Protein AF-A0A699ZY29-F1 (afdb_monomer)

Secondary structure (DSSP, 8-state):
--TT--THHHHTT-SS--TT---B--PPPHHHHHTT--HHHHHHHHHHHHHH-GGGGGGGGGBSHHHHHHHHHHHHHHHHHHHHHHHHHHHHHHHHHHHHHTHHHHHHTS--

Structure (mmCIF, N/CA/C/O backbone):
data_AF-A0A699ZY29-F1
#
_entry.id   AF-A0A699ZY29-F1
#
loop_
_atom_site.group_PDB
_atom_site.id
_atom_site.type_symbol
_atom_site.label_atom_id
_atom_site.label_alt_id
_atom_site.label_comp_id
_atom_site.label_asym_id
_atom_site.label_entity_id
_atom_site.label_seq_id
_atom_site.pdbx_PDB_ins_code
_atom_site.Cartn_x
_atom_site.Cartn_y
_atom_site.Cartn_z
_atom_site.occupancy
_atom_site.B_iso_or_equiv
_atom_site.auth_seq_id
_atom_site.auth_comp_id
_atom_site.auth_asym_id
_atom_site.auth_atom_id
_atom_site.pdbx_PDB_model_num
ATOM 1 N N . MET A 1 1 ? -17.562 5.391 4.766 1.00 55.31 1 MET A N 1
ATOM 2 C CA . MET A 1 1 ? -18.174 4.802 3.556 1.00 55.31 1 MET A CA 1
ATOM 3 C C . MET A 1 1 ? -19.614 4.505 3.891 1.00 55.31 1 MET A C 1
ATOM 5 O O . MET A 1 1 ? -19.840 3.855 4.909 1.00 55.31 1 MET A O 1
ATOM 9 N N . ASP A 1 2 ? -20.541 4.992 3.073 1.00 61.88 2 ASP A N 1
ATOM 10 C CA . ASP A 1 2 ? -21.959 4.683 3.234 1.00 61.88 2 ASP A CA 1
ATOM 11 C C . ASP A 1 2 ? -22.203 3.183 3.064 1.00 61.88 2 ASP A C 1
ATOM 13 O O . ASP A 1 2 ? -21.505 2.497 2.306 1.00 61.88 2 ASP A O 1
ATOM 17 N N . ARG A 1 3 ? -23.178 2.656 3.809 1.00 51.06 3 ARG A N 1
ATOM 18 C CA . ARG A 1 3 ? -23.599 1.256 3.687 1.00 51.06 3 ARG A CA 1
ATOM 19 C C . ARG A 1 3 ? -24.144 1.034 2.275 1.00 51.06 3 ARG A C 1
ATOM 21 O O . ARG A 1 3 ? -25.242 1.479 1.974 1.00 51.06 3 ARG A O 1
ATOM 28 N N . GLY A 1 4 ? -23.377 0.340 1.435 1.00 58.22 4 GLY A N 1
ATOM 29 C CA . GLY A 1 4 ? -23.783 -0.052 0.080 1.00 58.22 4 GLY A CA 1
ATOM 30 C C . GLY A 1 4 ? -22.795 0.331 -1.022 1.00 58.22 4 GLY A C 1
ATOM 31 O O . GLY A 1 4 ? -22.854 -0.246 -2.103 1.00 58.22 4 GLY A O 1
ATOM 32 N N . THR A 1 5 ? -21.845 1.232 -0.754 1.00 70.69 5 THR A N 1
AT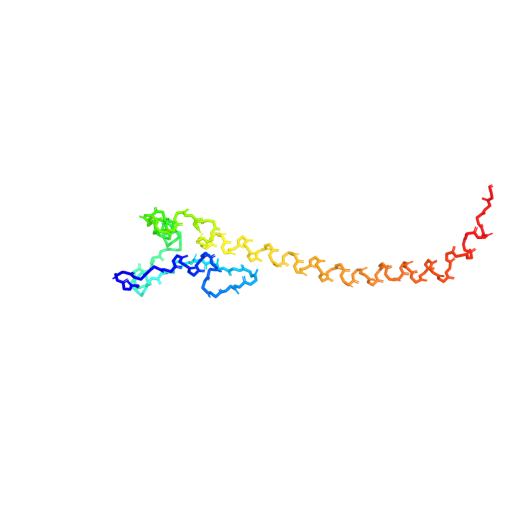OM 33 C CA . THR A 1 5 ? -20.857 1.652 -1.760 1.00 70.69 5 THR A CA 1
ATOM 34 C C . THR A 1 5 ? -19.542 0.903 -1.573 1.00 70.69 5 THR A C 1
ATOM 36 O O . THR A 1 5 ? -18.809 1.129 -0.607 1.00 70.69 5 THR A O 1
ATOM 39 N N . SER A 1 6 ? -19.228 0.019 -2.521 1.00 77.62 6 SER A N 1
ATOM 40 C CA . SER A 1 6 ? -17.960 -0.712 -2.567 1.00 77.62 6 SER A CA 1
ATOM 41 C C . SER A 1 6 ? -16.978 -0.064 -3.531 1.00 77.62 6 SER A C 1
ATOM 43 O O . SER A 1 6 ? -17.283 0.106 -4.712 1.00 77.62 6 SER A O 1
ATOM 45 N N . ALA A 1 7 ? -15.763 0.222 -3.066 1.00 82.75 7 ALA A N 1
ATOM 46 C CA . ALA A 1 7 ? -14.676 0.687 -3.925 1.00 82.75 7 ALA A CA 1
ATOM 47 C C . ALA A 1 7 ? -13.974 -0.463 -4.676 1.00 82.75 7 ALA A C 1
ATOM 49 O O . ALA A 1 7 ? -13.017 -0.218 -5.409 1.00 82.75 7 ALA A O 1
ATOM 50 N N . ALA A 1 8 ? -14.432 -1.715 -4.527 1.00 84.81 8 ALA A N 1
ATOM 51 C CA . ALA A 1 8 ? -13.803 -2.878 -5.154 1.00 84.81 8 ALA A CA 1
ATOM 52 C C . ALA A 1 8 ? -13.693 -2.742 -6.684 1.00 84.81 8 ALA A C 1
ATOM 54 O O . ALA A 1 8 ? -12.669 -3.092 -7.266 1.00 84.81 8 ALA A O 1
ATOM 55 N N . HIS A 1 9 ? -14.700 -2.159 -7.341 1.00 85.06 9 HIS A N 1
ATOM 56 C CA . HIS A 1 9 ? -14.683 -1.928 -8.791 1.00 85.06 9 HIS A CA 1
ATOM 57 C C . HIS A 1 9 ? -13.555 -0.975 -9.239 1.00 85.06 9 HIS A C 1
ATOM 59 O O . HIS A 1 9 ? -12.945 -1.191 -10.291 1.00 85.06 9 HIS A O 1
ATOM 65 N N . ILE A 1 10 ? -13.230 0.032 -8.417 1.00 88.06 10 ILE A N 1
ATOM 66 C CA . ILE A 1 10 ? -12.113 0.960 -8.647 1.00 88.06 10 ILE A CA 1
ATOM 67 C C . ILE A 1 10 ? -10.789 0.209 -8.501 1.00 88.06 10 ILE A C 1
ATOM 69 O O . ILE A 1 10 ? -9.925 0.310 -9.365 1.00 88.06 10 ILE A O 1
ATOM 73 N N . LEU A 1 11 ? -10.651 -0.612 -7.455 1.00 88.81 11 LEU A N 1
ATOM 74 C CA . LEU A 1 11 ? -9.429 -1.388 -7.208 1.00 88.81 11 LEU A CA 1
ATOM 75 C C . LEU A 1 11 ? -9.144 -2.429 -8.295 1.00 88.81 11 LEU A C 1
ATOM 77 O O . LEU A 1 11 ? -7.982 -2.708 -8.576 1.00 88.81 11 LEU A O 1
ATOM 81 N N . ARG A 1 12 ? -10.184 -2.940 -8.963 1.00 89.69 12 ARG A N 1
ATOM 82 C CA . ARG A 1 12 ? -10.054 -3.798 -10.153 1.00 89.69 12 ARG A CA 1
ATOM 83 C C . ARG A 1 12 ? -9.591 -3.048 -11.405 1.00 89.69 12 ARG A C 1
ATOM 85 O O . ARG A 1 12 ? -9.413 -3.673 -12.443 1.00 89.69 12 ARG A O 1
ATOM 92 N N . ASN A 1 13 ? -9.406 -1.728 -11.329 1.00 90.50 13 ASN A N 1
ATOM 93 C CA . ASN A 1 13 ? -8.984 -0.885 -12.448 1.00 90.50 13 ASN A CA 1
ATOM 94 C C . ASN A 1 13 ? -9.969 -0.907 -13.637 1.00 90.50 13 ASN A C 1
ATOM 96 O O . ASN A 1 13 ? -9.568 -0.690 -14.776 1.00 90.50 13 ASN A O 1
ATOM 100 N N .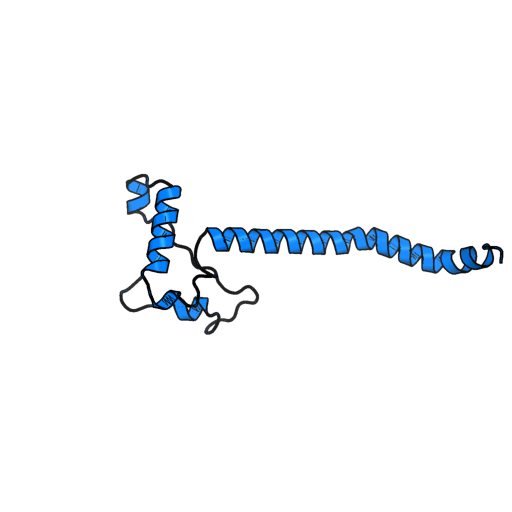 THR A 1 14 ? -11.251 -1.205 -13.380 1.00 84.56 14 THR A N 1
ATOM 101 C CA . THR A 1 14 ? -12.264 -1.430 -14.435 1.00 84.56 14 THR A CA 1
ATOM 102 C C . THR A 1 14 ? -13.016 -0.170 -14.854 1.00 84.56 14 THR A C 1
ATOM 104 O O . THR A 1 14 ? -13.479 -0.095 -15.984 1.00 84.56 14 THR A O 1
ATOM 107 N N . HIS A 1 15 ? -13.137 0.820 -13.964 1.00 81.25 15 HIS A N 1
ATOM 108 C CA . HIS A 1 15 ? -13.919 2.032 -14.230 1.00 81.25 15 HIS A CA 1
ATOM 109 C C . HIS A 1 15 ? -13.064 3.171 -14.801 1.00 81.25 15 HIS A C 1
ATOM 111 O O . HIS A 1 15 ? -13.389 3.736 -15.838 1.00 81.25 15 HIS A O 1
ATOM 117 N N . ILE A 1 16 ? -11.960 3.511 -14.130 1.00 88.19 16 ILE A N 1
ATOM 118 C CA . ILE A 1 16 ? -10.970 4.482 -14.613 1.00 88.19 16 ILE A CA 1
ATOM 119 C C . ILE A 1 16 ? -9.618 3.767 -14.615 1.00 88.19 16 ILE A C 1
ATOM 121 O O . ILE A 1 16 ? -9.045 3.573 -13.545 1.00 88.19 16 ILE A O 1
ATOM 125 N N . PRO A 1 17 ? -9.118 3.314 -15.774 1.00 90.62 17 PRO A N 1
ATOM 126 C CA . PRO A 1 17 ? -7.893 2.536 -15.819 1.00 90.62 17 PRO A CA 1
ATOM 127 C C . PRO A 1 17 ? -6.662 3.428 -15.617 1.00 90.62 17 PRO A C 1
ATOM 129 O O . PRO A 1 17 ? -6.383 4.327 -16.409 1.00 90.62 17 PRO A O 1
ATOM 132 N N . LEU A 1 18 ? -5.883 3.147 -14.573 1.00 92.75 18 LEU A N 1
ATOM 133 C CA . LEU A 1 18 ? -4.567 3.739 -14.342 1.00 92.75 18 LEU A CA 1
ATOM 134 C C . LEU A 1 18 ? -3.458 2.780 -14.766 1.00 92.75 18 LEU A C 1
ATOM 136 O O . LEU A 1 18 ? -3.531 1.575 -14.517 1.00 92.75 18 LEU A O 1
ATOM 140 N N . ARG A 1 19 ? -2.369 3.332 -15.318 1.00 90.44 19 ARG A N 1
ATOM 141 C CA . ARG A 1 19 ? -1.185 2.559 -15.740 1.00 90.44 19 ARG A CA 1
ATOM 142 C C . ARG A 1 19 ? -0.563 1.756 -14.595 1.00 90.44 19 ARG A C 1
ATOM 144 O O . ARG A 1 19 ? -0.076 0.654 -14.805 1.00 90.44 19 ARG A O 1
ATOM 151 N N . LEU A 1 20 ? -0.569 2.321 -13.389 1.00 90.00 20 LEU A N 1
ATOM 152 C CA . LEU A 1 20 ? -0.017 1.692 -12.189 1.00 90.00 20 LEU A CA 1
ATOM 153 C C . LEU A 1 20 ? -1.090 1.053 -11.300 1.00 90.00 20 LEU A C 1
ATOM 155 O O . LEU A 1 20 ? -0.731 0.478 -10.274 1.00 90.00 20 LEU A O 1
ATOM 159 N N . GLY A 1 21 ? -2.366 1.111 -11.689 1.00 92.75 21 GLY A N 1
ATOM 160 C CA . GLY A 1 21 ? -3.496 0.639 -10.890 1.00 92.75 21 GLY A CA 1
ATOM 161 C C . GLY A 1 21 ? -3.704 1.423 -9.591 1.00 92.75 21 GLY A C 1
ATOM 162 O O . GLY A 1 21 ? -3.177 2.521 -9.410 1.00 92.75 21 GLY A O 1
ATOM 163 N N . TYR A 1 22 ? -4.473 0.825 -8.683 1.00 93.25 22 TYR A N 1
ATOM 164 C CA . TYR A 1 22 ? -4.825 1.402 -7.388 1.00 93.25 22 TYR A CA 1
ATOM 165 C C . TYR A 1 22 ? -4.295 0.550 -6.235 1.00 93.25 22 TYR A C 1
ATOM 167 O O . TYR A 1 22 ? -4.110 -0.660 -6.374 1.00 93.25 22 TYR A O 1
ATOM 175 N N . VAL A 1 23 ? -4.083 1.193 -5.085 1.00 93.75 23 VAL A N 1
ATOM 176 C CA . VAL A 1 23 ? -3.794 0.524 -3.815 1.00 93.75 23 VAL A CA 1
ATOM 177 C C . VAL A 1 23 ? -4.727 1.083 -2.747 1.00 93.75 23 VAL A C 1
ATOM 179 O O . VAL A 1 23 ? -4.784 2.297 -2.554 1.00 93.75 23 VAL A O 1
ATOM 182 N N . ALA A 1 24 ? -5.470 0.212 -2.069 1.00 93.19 24 ALA A 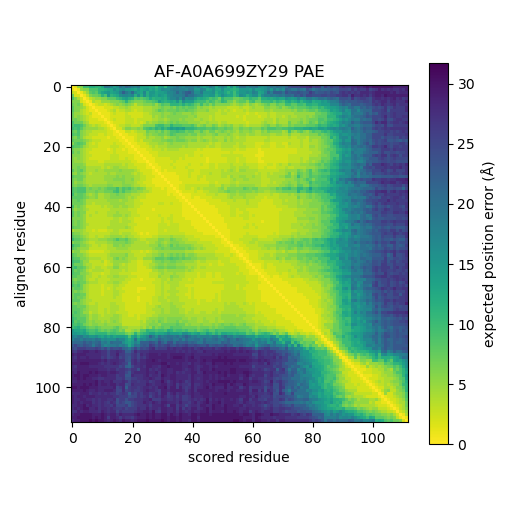N 1
ATOM 183 C CA . ALA A 1 24 ? -6.357 0.608 -0.980 1.00 93.19 24 ALA A CA 1
ATOM 184 C C . ALA A 1 24 ? -5.606 0.634 0.350 1.00 93.19 24 ALA A C 1
ATOM 186 O O . ALA A 1 24 ? -4.873 -0.301 0.655 1.00 93.19 24 ALA A O 1
ATOM 187 N N . VAL A 1 25 ? -5.849 1.654 1.171 1.00 93.69 25 VAL A N 1
ATOM 188 C CA . VAL A 1 25 ? -5.325 1.745 2.542 1.00 93.69 25 VAL A CA 1
ATOM 189 C C . VAL A 1 25 ? -6.419 2.203 3.499 1.00 93.69 25 VAL A C 1
ATOM 191 O O . VAL A 1 25 ? -7.314 2.960 3.111 1.00 93.69 25 VAL A O 1
ATOM 194 N N . VAL A 1 26 ? -6.349 1.750 4.748 1.00 92.44 26 VAL A N 1
ATOM 195 C CA . VAL A 1 26 ? -7.241 2.184 5.828 1.00 92.44 26 VAL A CA 1
ATOM 196 C C . VAL A 1 26 ? -6.413 2.904 6.879 1.00 92.44 26 VAL A C 1
ATOM 198 O O . VAL A 1 26 ? -5.611 2.308 7.593 1.00 92.44 26 VAL A O 1
ATOM 201 N N . ASN A 1 27 ? -6.634 4.210 6.979 1.00 92.88 27 ASN A N 1
ATOM 202 C CA . ASN A 1 27 ? -5.956 5.059 7.948 1.00 92.88 27 ASN A CA 1
ATOM 203 C C . ASN A 1 27 ? -6.737 5.137 9.267 1.00 92.88 27 ASN A C 1
ATOM 205 O O . ASN A 1 27 ? -7.899 4.737 9.353 1.00 92.88 27 ASN A O 1
ATOM 209 N N . ARG A 1 28 ? -6.092 5.696 10.296 1.00 94.31 28 ARG A N 1
ATOM 210 C CA . ARG A 1 28 ? -6.733 6.006 11.581 1.00 94.31 28 ARG A CA 1
ATOM 211 C C . ARG A 1 28 ? -7.872 7.008 11.382 1.00 94.31 28 ARG A C 1
ATOM 213 O O . ARG A 1 28 ? -7.701 8.001 10.675 1.00 94.31 28 ARG A O 1
ATOM 220 N N . SER A 1 29 ? -9.011 6.743 12.015 1.00 93.12 29 SER A N 1
ATOM 221 C CA . SER A 1 29 ? -10.130 7.686 12.093 1.00 93.12 29 SER A CA 1
ATOM 222 C C . SER A 1 29 ? -9.828 8.837 13.064 1.00 93.12 29 SER A C 1
ATOM 224 O O . SER A 1 29 ? -8.854 8.793 13.816 1.00 93.12 29 SER A O 1
ATOM 226 N N . GLN A 1 30 ? -10.690 9.859 13.093 1.00 92.81 30 GLN A N 1
ATOM 227 C CA . GLN A 1 30 ? -10.571 10.944 14.075 1.00 92.81 30 GLN A CA 1
ATOM 228 C C . GLN A 1 30 ? -10.660 10.424 15.520 1.00 92.81 30 GLN A C 1
ATOM 230 O O . GLN A 1 30 ? -9.933 10.887 16.394 1.00 92.81 30 GLN A O 1
ATOM 235 N N . GLU A 1 31 ? -11.510 9.428 15.763 1.00 93.50 31 GLU A N 1
ATOM 236 C CA . GLU A 1 31 ? -11.613 8.761 17.061 1.00 93.50 31 GLU A CA 1
ATOM 237 C C . GLU A 1 31 ? -10.329 7.997 17.414 1.00 93.50 31 GLU A C 1
ATOM 239 O O . GLU A 1 31 ? -9.800 8.173 18.509 1.00 93.50 31 GLU A O 1
ATOM 244 N N . ASP A 1 32 ? -9.777 7.219 16.475 1.00 93.81 32 ASP A N 1
ATOM 245 C CA . ASP A 1 32 ? -8.519 6.488 16.675 1.00 93.81 32 ASP A CA 1
ATOM 246 C C . ASP A 1 32 ? -7.354 7.442 17.018 1.00 93.81 32 ASP A C 1
ATOM 248 O O . ASP A 1 32 ? -6.452 7.080 17.776 1.00 93.81 32 ASP A O 1
ATOM 252 N N . ILE A 1 33 ? -7.355 8.656 16.453 1.00 93.50 33 ILE A N 1
ATOM 253 C CA . ILE A 1 33 ? -6.365 9.700 16.758 1.00 93.50 33 ILE A CA 1
ATOM 254 C C . ILE A 1 33 ? -6.562 10.222 18.181 1.00 93.50 33 ILE A C 1
ATOM 256 O O . ILE A 1 33 ? -5.594 10.286 18.938 1.00 93.50 33 ILE A O 1
ATOM 260 N N . ASN A 1 34 ? -7.800 10.548 18.558 1.00 96.06 34 ASN A N 1
ATOM 261 C CA . ASN A 1 34 ? -8.123 11.038 19.899 1.00 96.06 34 ASN A CA 1
ATOM 262 C C . ASN A 1 34 ? -7.785 9.997 20.984 1.00 96.06 34 ASN A C 1
ATOM 264 O O . ASN A 1 34 ? -7.362 10.363 22.075 1.00 96.06 34 ASN A O 1
ATOM 268 N N . GLN A 1 35 ? -7.920 8.704 20.672 1.00 95.56 35 GLN A N 1
ATOM 269 C CA . GLN A 1 35 ? -7.559 7.585 21.553 1.00 95.56 35 GLN A CA 1
ATOM 270 C C . GLN A 1 35 ? -6.071 7.196 21.480 1.00 95.56 35 GLN A C 1
ATOM 272 O O . GLN A 1 35 ? -5.668 6.193 22.066 1.00 95.56 35 GLN A O 1
ATOM 277 N N . ALA A 1 36 ? -5.247 7.954 20.748 1.00 94.19 36 ALA A N 1
ATOM 278 C CA . ALA A 1 36 ? -3.820 7.691 20.563 1.00 94.19 36 ALA A CA 1
ATOM 279 C C . ALA A 1 36 ? -3.505 6.250 20.106 1.00 94.19 36 ALA A C 1
ATOM 281 O O . ALA A 1 36 ? -2.506 5.652 20.514 1.00 94.19 36 ALA A O 1
ATOM 282 N N . LYS A 1 37 ? -4.340 5.685 19.223 1.00 94.19 37 LYS A N 1
ATOM 283 C CA . LYS A 1 37 ? -4.155 4.327 18.702 1.00 94.19 37 LYS A CA 1
ATOM 284 C C . LYS A 1 37 ? -2.781 4.169 18.058 1.00 94.19 37 LYS A C 1
ATOM 286 O O . LYS A 1 37 ? -2.387 4.947 17.173 1.00 94.19 37 LYS A O 1
ATOM 291 N N . SER A 1 38 ? -2.071 3.129 18.489 1.00 96.19 38 SER A N 1
ATOM 292 C CA . SER A 1 38 ? -0.720 2.838 18.025 1.00 96.19 38 SER A CA 1
ATOM 293 C C . SER A 1 38 ? -0.703 2.483 16.532 1.00 96.19 38 SER A C 1
ATOM 295 O O . SER A 1 38 ? -1.673 1.960 15.975 1.00 96.19 38 SER A O 1
ATOM 297 N N . ILE A 1 39 ? 0.419 2.750 15.858 1.00 93.56 39 ILE A N 1
ATOM 298 C CA . ILE A 1 39 ? 0.588 2.392 14.441 1.00 93.56 39 ILE A CA 1
ATOM 299 C C . ILE A 1 39 ? 0.479 0.872 14.213 1.00 93.56 39 ILE A C 1
ATOM 301 O O . ILE A 1 39 ? -0.226 0.477 13.282 1.00 93.56 39 ILE A O 1
ATOM 305 N N . PRO A 1 40 ? 1.098 -0.005 15.032 1.00 94.56 40 PRO A N 1
ATOM 306 C CA . PRO A 1 40 ? 0.905 -1.450 14.899 1.00 94.56 40 PRO A CA 1
ATOM 307 C C . PRO A 1 40 ? -0.561 -1.882 15.022 1.00 94.56 40 PRO A C 1
ATOM 309 O O . PRO A 1 40 ? -1.007 -2.737 14.258 1.00 94.56 40 PRO A O 1
ATOM 312 N N . ASP A 1 41 ? -1.327 -1.272 15.931 1.00 94.69 41 ASP A N 1
ATOM 313 C CA . ASP A 1 41 ? -2.758 -1.567 16.080 1.00 94.69 41 ASP A CA 1
ATOM 314 C C . ASP A 1 41 ? -3.576 -1.089 14.885 1.00 94.69 41 ASP A C 1
ATOM 316 O O . ASP A 1 41 ? -4.477 -1.796 14.435 1.00 94.69 41 ASP A O 1
ATOM 320 N N . ALA A 1 42 ? -3.244 0.077 14.329 1.00 94.44 42 ALA A N 1
ATOM 321 C CA . ALA A 1 42 ? -3.866 0.566 13.104 1.00 94.44 42 ALA A CA 1
ATOM 322 C C . ALA A 1 42 ? -3.626 -0.394 11.926 1.00 94.44 42 ALA A C 1
ATOM 324 O O . ALA A 1 42 ? -4.567 -0.711 11.203 1.00 94.44 42 ALA A O 1
ATOM 325 N N . ARG A 1 43 ? -2.406 -0.935 11.782 1.00 93.62 43 ARG A N 1
ATOM 326 C CA . ARG A 1 43 ? -2.087 -1.930 10.740 1.00 93.62 43 ARG A CA 1
ATOM 327 C C . ARG A 1 43 ? -2.857 -3.238 10.933 1.00 93.62 43 ARG A C 1
ATOM 329 O O . ARG A 1 43 ? -3.434 -3.750 9.984 1.00 93.62 43 ARG A O 1
ATOM 336 N N . ARG A 1 44 ? -2.951 -3.745 12.168 1.00 94.06 44 ARG A N 1
ATOM 337 C CA . ARG A 1 44 ? -3.775 -4.933 12.468 1.00 94.06 44 ARG A CA 1
ATOM 338 C C . ARG A 1 44 ? -5.256 -4.705 12.161 1.00 94.06 44 ARG A C 1
ATOM 340 O O . ARG A 1 44 ? -5.933 -5.604 11.665 1.00 94.06 44 ARG A O 1
ATOM 347 N N . ALA A 1 45 ? -5.769 -3.514 12.466 1.00 93.50 45 ALA A N 1
ATOM 348 C CA . ALA A 1 45 ? -7.144 -3.144 12.152 1.00 93.50 45 ALA A CA 1
ATOM 349 C C . ALA A 1 45 ? -7.380 -3.065 10.634 1.00 93.50 45 ALA A C 1
ATOM 351 O O . ALA A 1 45 ? -8.418 -3.528 10.165 1.00 93.50 45 ALA A O 1
ATOM 352 N N . GLU A 1 46 ? -6.412 -2.543 9.876 1.00 94.50 46 GLU A N 1
ATOM 353 C CA . GLU A 1 46 ? -6.426 -2.531 8.410 1.00 94.50 46 GLU A CA 1
ATOM 354 C C . GLU A 1 46 ? -6.495 -3.954 7.834 1.00 94.50 46 GLU A C 1
ATOM 356 O O . GLU A 1 46 ? -7.403 -4.260 7.055 1.00 94.50 46 GLU A O 1
ATOM 361 N N . ASP A 1 47 ? -5.603 -4.847 8.269 1.00 91.62 47 ASP A N 1
ATOM 362 C CA . ASP A 1 47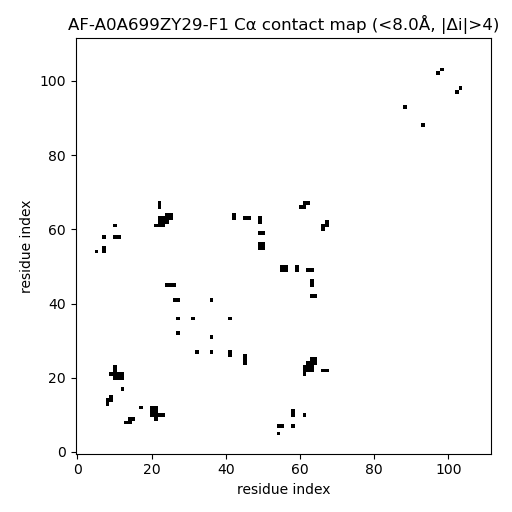 ? -5.577 -6.243 7.811 1.00 91.62 47 ASP A CA 1
ATOM 363 C C . ASP A 1 47 ? -6.912 -6.946 8.096 1.00 91.62 47 ASP A C 1
ATOM 365 O O . ASP A 1 47 ? -7.463 -7.660 7.249 1.00 91.62 47 ASP A O 1
ATOM 369 N N . ARG A 1 48 ? -7.482 -6.697 9.282 1.00 92.44 48 ARG A N 1
ATOM 370 C CA . ARG A 1 48 ? -8.788 -7.231 9.674 1.00 92.44 48 ARG A CA 1
ATOM 371 C C . ARG A 1 48 ? -9.915 -6.671 8.812 1.00 92.44 48 ARG A C 1
ATOM 373 O O . ARG A 1 48 ? -10.792 -7.431 8.408 1.00 92.44 48 ARG A O 1
ATOM 380 N N . PHE A 1 49 ? -9.897 -5.374 8.511 1.00 91.44 49 PHE A N 1
ATOM 381 C CA . PHE A 1 49 ? -10.913 -4.728 7.681 1.00 91.44 49 PHE A CA 1
ATOM 382 C C . PHE A 1 49 ? -10.973 -5.363 6.292 1.00 91.44 49 PHE A C 1
ATOM 384 O O . PHE A 1 49 ? -12.048 -5.791 5.865 1.00 91.44 49 PHE A O 1
ATOM 391 N N . PHE A 1 50 ? -9.828 -5.492 5.619 1.00 91.12 50 PHE A N 1
ATOM 392 C CA . PHE A 1 50 ? -9.776 -6.072 4.278 1.00 91.12 50 PHE A CA 1
ATOM 393 C C . PHE A 1 50 ? -10.098 -7.569 4.272 1.00 91.12 50 PHE A C 1
ATOM 395 O O . PHE A 1 50 ? -10.816 -8.028 3.389 1.00 91.12 50 PHE A O 1
ATOM 402 N N . SER A 1 51 ? -9.653 -8.315 5.287 1.00 89.69 51 SER A N 1
ATOM 403 C CA . SER A 1 51 ? -9.945 -9.753 5.400 1.00 89.69 51 SER A CA 1
ATOM 404 C C . SER A 1 51 ? -11.416 -10.044 5.711 1.00 89.69 51 SER A C 1
ATOM 406 O O . SER A 1 51 ? -11.948 -11.068 5.290 1.00 89.69 51 SER A O 1
ATOM 408 N N . SER A 1 52 ? -12.088 -9.153 6.449 1.00 90.12 52 SER A N 1
ATOM 409 C CA . SER A 1 52 ? -13.492 -9.331 6.847 1.00 90.12 52 SER A CA 1
ATOM 410 C C . SER A 1 52 ? -14.490 -9.132 5.704 1.00 90.12 52 SER A C 1
ATOM 412 O O . SER A 1 52 ? -15.616 -9.621 5.777 1.00 90.12 52 SER A O 1
ATOM 414 N N . LYS A 1 53 ? -14.098 -8.404 4.653 1.00 88.38 53 LYS A N 1
ATOM 415 C CA . LYS A 1 53 ? -15.001 -7.984 3.584 1.00 88.38 53 LYS A CA 1
ATOM 416 C C . LYS A 1 53 ? -14.812 -8.857 2.338 1.00 88.38 53 LYS A C 1
ATOM 418 O O . LYS A 1 53 ? -13.768 -8.765 1.690 1.00 88.38 53 LYS A O 1
ATOM 423 N N . PRO A 1 54 ? -15.820 -9.656 1.941 1.00 87.31 54 PRO A N 1
ATOM 424 C CA . PRO A 1 54 ? -15.691 -10.586 0.819 1.00 87.31 54 PRO A CA 1
ATOM 425 C C . PRO A 1 54 ? -15.464 -9.876 -0.521 1.00 87.31 54 PRO A C 1
ATOM 427 O O . PRO A 1 54 ? -14.814 -10.428 -1.399 1.00 87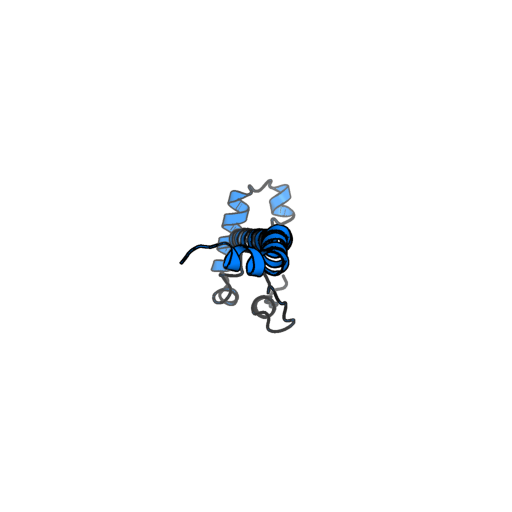.31 54 PRO A O 1
ATOM 430 N N . GLU A 1 55 ? -15.932 -8.635 -0.657 1.00 87.81 55 GLU A N 1
ATOM 431 C CA . GLU A 1 55 ? -15.785 -7.810 -1.863 1.00 87.81 55 GLU A CA 1
ATOM 432 C C . GLU A 1 55 ? -14.331 -7.491 -2.235 1.00 87.81 55 GLU A C 1
ATOM 434 O O . GLU A 1 55 ? -14.069 -7.154 -3.385 1.00 87.81 55 GLU A O 1
ATOM 439 N N . TYR A 1 56 ? -13.401 -7.571 -1.274 1.00 88.56 56 TYR A N 1
ATOM 440 C CA . TYR A 1 56 ? -11.985 -7.264 -1.490 1.00 88.56 56 TYR A CA 1
ATOM 441 C C . TYR A 1 56 ? -11.108 -8.516 -1.618 1.00 88.56 56 TYR A C 1
ATOM 443 O O . TYR A 1 56 ? -9.900 -8.377 -1.798 1.00 88.56 56 TYR A O 1
ATOM 451 N N . ARG A 1 57 ? -11.677 -9.732 -1.532 1.00 86.50 57 ARG A N 1
ATOM 452 C CA . ARG A 1 57 ? -10.909 -10.994 -1.516 1.00 86.50 57 ARG A CA 1
ATOM 453 C C . ARG A 1 57 ? -10.026 -11.178 -2.746 1.00 86.50 57 ARG A C 1
ATOM 455 O O . ARG A 1 57 ? -8.897 -11.641 -2.622 1.00 86.50 57 ARG A O 1
ATOM 462 N N . ASP A 1 58 ? -10.541 -10.818 -3.912 1.00 88.75 58 ASP A N 1
ATOM 463 C CA . ASP A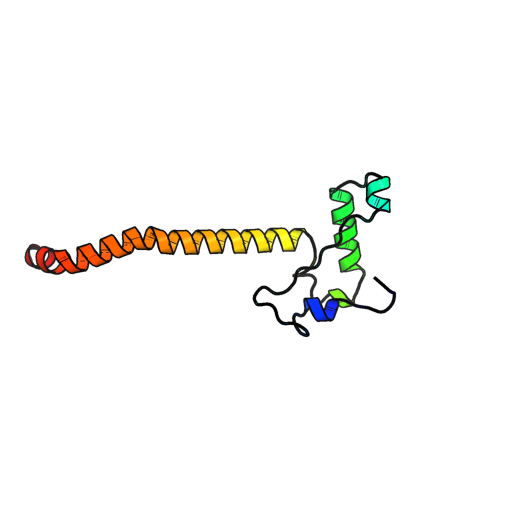 1 58 ? -9.856 -10.921 -5.199 1.00 88.75 58 ASP A CA 1
ATOM 464 C C . ASP A 1 58 ? -8.783 -9.838 -5.396 1.00 88.75 58 ASP A C 1
ATOM 466 O O . ASP A 1 58 ? -7.857 -10.018 -6.184 1.00 88.75 58 ASP A O 1
ATOM 470 N N . VAL A 1 59 ? -8.859 -8.740 -4.637 1.00 89.12 59 VAL A N 1
ATOM 471 C CA . VAL A 1 59 ? -7.940 -7.594 -4.725 1.00 89.12 59 VAL A CA 1
ATOM 472 C C . VAL A 1 59 ? -7.065 -7.416 -3.480 1.00 89.12 59 VAL A C 1
ATOM 474 O O . VAL A 1 59 ? -6.413 -6.386 -3.344 1.00 89.12 59 VAL A O 1
ATOM 477 N N . LEU A 1 60 ? -6.965 -8.416 -2.592 1.00 88.56 60 LEU A N 1
ATOM 478 C CA . LEU A 1 60 ? -6.139 -8.337 -1.371 1.00 88.56 60 LEU A CA 1
ATOM 479 C C . LEU A 1 60 ? -4.661 -8.027 -1.655 1.00 88.56 60 LEU A C 1
ATOM 481 O O . LEU A 1 60 ? -3.998 -7.372 -0.855 1.00 88.56 60 LEU A O 1
ATOM 485 N N . SER A 1 61 ? -4.145 -8.444 -2.814 1.00 88.62 61 SER A N 1
ATOM 486 C CA . SER A 1 61 ? -2.789 -8.114 -3.276 1.00 88.62 61 SER A CA 1
ATOM 487 C C . SER A 1 61 ? -2.569 -6.615 -3.530 1.00 88.62 61 SER A C 1
ATOM 489 O O . SER A 1 61 ? -1.429 -6.158 -3.567 1.00 88.62 61 SER A O 1
ATOM 491 N N . HIS A 1 62 ? -3.651 -5.849 -3.673 1.00 88.25 62 HIS A N 1
ATOM 492 C CA . HIS A 1 62 ? -3.680 -4.404 -3.891 1.00 88.25 62 HIS A CA 1
ATOM 493 C C . HIS A 1 62 ? -4.164 -3.640 -2.648 1.00 88.25 62 HIS A C 1
ATOM 495 O O . HIS A 1 62 ? -4.456 -2.449 -2.732 1.00 88.25 62 HIS A O 1
ATOM 501 N N . CYS A 1 63 ? -4.254 -4.298 -1.491 1.00 92.00 63 CYS A N 1
ATOM 502 C CA . CYS A 1 63 ? -4.752 -3.701 -0.258 1.00 92.00 63 CYS A CA 1
ATOM 503 C C . CYS A 1 63 ? -3.668 -3.669 0.824 1.00 92.00 63 CYS A C 1
ATOM 505 O O . CYS A 1 63 ? -2.863 -4.589 0.967 1.00 92.00 63 CYS A O 1
ATOM 507 N N . GLY A 1 64 ? -3.694 -2.606 1.617 1.00 93.12 64 GLY A N 1
ATOM 508 C CA . GLY A 1 64 ? -2.885 -2.426 2.808 1.00 93.12 64 GLY A CA 1
ATOM 509 C C . GLY A 1 64 ? -1.607 -1.619 2.600 1.00 93.12 64 GLY A C 1
ATOM 510 O O . GLY A 1 64 ? -0.986 -1.602 1.530 1.00 93.12 64 GLY A O 1
ATOM 511 N N . VAL A 1 65 ? -1.158 -0.993 3.688 1.00 93.75 65 VAL A N 1
ATOM 512 C CA . VAL A 1 65 ? 0.065 -0.177 3.737 1.00 93.75 65 VAL A CA 1
ATOM 513 C C . VAL A 1 65 ? 1.301 -0.993 3.353 1.00 93.75 65 VAL A C 1
ATOM 515 O O . VAL A 1 65 ? 2.224 -0.479 2.723 1.00 93.75 65 VAL A O 1
ATOM 518 N N . THR A 1 66 ? 1.323 -2.287 3.676 1.00 92.06 66 THR A N 1
ATOM 519 C CA . THR A 1 66 ? 2.437 -3.182 3.321 1.00 92.06 66 THR A CA 1
ATOM 520 C C . THR A 1 66 ? 2.584 -3.342 1.805 1.00 92.06 66 THR A C 1
ATOM 522 O O . THR A 1 66 ? 3.705 -3.327 1.291 1.00 92.06 66 THR A O 1
ATOM 525 N N . GLN A 1 67 ? 1.469 -3.467 1.077 1.00 93.44 67 GLN A N 1
ATOM 526 C CA . GLN A 1 67 ? 1.496 -3.577 -0.384 1.00 93.44 67 GLN A CA 1
ATOM 527 C C . GLN A 1 67 ? 1.846 -2.241 -1.032 1.00 93.44 67 GLN A C 1
ATOM 529 O O . GLN A 1 67 ? 2.635 -2.212 -1.978 1.00 93.44 67 GLN A O 1
ATOM 534 N N . LEU A 1 68 ? 1.346 -1.132 -0.476 1.00 94.31 68 LEU A N 1
ATOM 535 C CA . LEU A 1 68 ? 1.735 0.209 -0.905 1.00 94.31 68 LEU A CA 1
ATOM 536 C C . LEU A 1 68 ? 3.252 0.408 -0.796 1.00 94.31 68 LEU A C 1
ATOM 538 O O . LEU A 1 68 ? 3.896 0.764 -1.780 1.00 94.31 68 LEU A O 1
ATOM 542 N N . ALA A 1 69 ? 3.832 0.114 0.369 1.00 94.00 69 ALA A N 1
ATOM 543 C CA . ALA A 1 69 ? 5.267 0.256 0.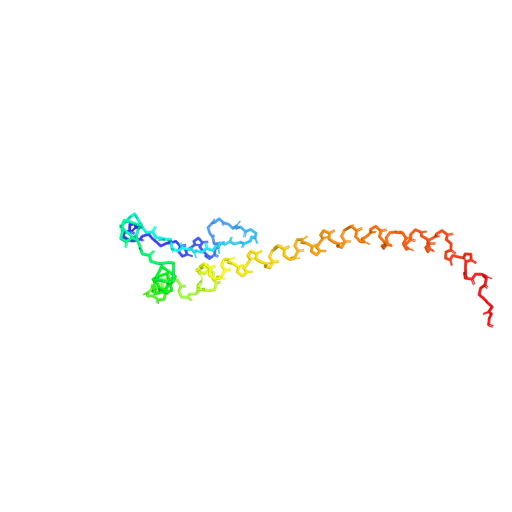607 1.00 94.00 69 ALA A CA 1
ATOM 544 C C . ALA A 1 69 ? 6.097 -0.611 -0.353 1.00 94.00 69 ALA A C 1
ATOM 546 O O . ALA A 1 69 ? 7.061 -0.130 -0.949 1.00 94.00 69 ALA A O 1
ATOM 547 N N . ARG A 1 70 ? 5.691 -1.872 -0.566 1.00 93.81 70 ARG A N 1
ATOM 548 C CA . ARG A 1 70 ? 6.342 -2.772 -1.530 1.00 93.81 70 ARG A CA 1
ATOM 549 C C . ARG A 1 70 ? 6.315 -2.190 -2.943 1.00 93.81 70 ARG A C 1
ATOM 551 O O . ARG A 1 70 ? 7.342 -2.188 -3.618 1.00 93.81 70 ARG A O 1
ATOM 558 N N . ARG A 1 71 ? 5.156 -1.706 -3.394 1.00 92.75 71 ARG A N 1
ATOM 559 C CA . ARG A 1 71 ? 4.969 -1.194 -4.757 1.00 92.75 71 ARG A CA 1
ATOM 560 C C . ARG A 1 71 ? 5.742 0.100 -4.983 1.00 92.75 71 ARG A C 1
ATOM 562 O O . ARG A 1 71 ? 6.408 0.222 -6.003 1.00 92.75 71 ARG A O 1
ATOM 569 N N . LEU A 1 72 ? 5.729 1.013 -4.012 1.00 93.88 72 LEU A N 1
ATOM 570 C CA . LEU A 1 72 ? 6.543 2.230 -4.049 1.00 93.88 72 LEU A CA 1
ATOM 571 C C . LEU A 1 72 ? 8.036 1.907 -4.111 1.00 93.88 72 LEU A C 1
ATOM 573 O O . LEU A 1 72 ? 8.744 2.498 -4.918 1.00 93.88 72 LEU A O 1
ATOM 577 N N . ASN A 1 73 ? 8.505 0.940 -3.318 1.00 94.75 73 ASN A N 1
ATOM 578 C CA . ASN A 1 73 ? 9.904 0.526 -3.349 1.00 94.75 73 ASN A CA 1
ATOM 579 C C . ASN A 1 73 ? 10.302 -0.049 -4.717 1.00 94.75 73 ASN A C 1
ATOM 581 O O . ASN A 1 73 ? 11.335 0.326 -5.261 1.00 94.75 73 ASN A O 1
ATOM 585 N N . LEU A 1 74 ? 9.471 -0.919 -5.301 1.00 93.00 74 LEU A N 1
ATOM 586 C CA . LEU A 1 74 ? 9.718 -1.454 -6.642 1.00 93.00 74 LEU A CA 1
ATOM 587 C C . LEU A 1 74 ? 9.775 -0.340 -7.689 1.00 93.00 74 LEU A C 1
ATOM 589 O O . LEU A 1 74 ? 10.732 -0.294 -8.452 1.00 93.00 74 LEU A O 1
ATOM 593 N N . LEU A 1 75 ? 8.804 0.578 -7.685 1.00 91.19 75 LEU A N 1
ATOM 594 C CA . LEU A 1 75 ? 8.761 1.700 -8.626 1.00 91.19 75 LEU A CA 1
ATOM 595 C C . LEU A 1 75 ? 9.966 2.631 -8.476 1.00 91.19 75 LEU A C 1
ATOM 597 O O . LEU A 1 75 ? 10.523 3.077 -9.473 1.00 91.19 75 LEU A O 1
ATOM 601 N N . LEU A 1 76 ? 10.384 2.911 -7.242 1.00 92.44 76 LEU A N 1
ATOM 602 C CA . LEU A 1 76 ? 11.555 3.736 -6.969 1.00 92.44 76 LEU A CA 1
ATOM 603 C C . LEU A 1 76 ? 12.829 3.069 -7.497 1.00 92.44 76 LEU A C 1
ATOM 605 O O . LEU A 1 76 ? 13.620 3.708 -8.184 1.00 92.44 76 LEU A O 1
ATOM 609 N N . VAL A 1 77 ? 13.027 1.787 -7.186 1.00 91.75 77 VAL A N 1
ATOM 610 C CA . VAL A 1 77 ? 14.203 1.027 -7.626 1.00 91.75 77 VAL A CA 1
ATOM 611 C C . VAL A 1 77 ? 14.245 0.919 -9.146 1.00 91.75 77 VAL A C 1
ATOM 613 O O . VAL A 1 77 ? 15.309 1.106 -9.730 1.00 91.75 77 VAL A O 1
ATOM 616 N N . ASP A 1 78 ? 13.109 0.642 -9.779 1.00 89.25 78 ASP A N 1
ATOM 617 C CA . ASP A 1 78 ? 12.989 0.569 -11.234 1.00 89.25 78 ASP A CA 1
ATOM 618 C C . ASP A 1 78 ? 13.333 1.917 -11.876 1.00 89.25 78 ASP A C 1
ATOM 620 O O . ASP A 1 78 ? 14.204 1.999 -12.737 1.00 89.25 78 ASP A O 1
ATOM 624 N N . HIS A 1 79 ? 12.787 3.010 -11.339 1.00 84.56 79 HIS A N 1
ATOM 625 C CA . HIS A 1 79 ? 13.098 4.355 -11.811 1.00 84.56 79 HIS A CA 1
ATOM 626 C C . HIS A 1 79 ? 14.579 4.726 -11.636 1.00 84.56 79 HIS A C 1
ATOM 628 O O . HIS A 1 79 ? 15.187 5.314 -12.530 1.00 84.56 79 HIS A O 1
ATOM 634 N N . ILE A 1 80 ? 15.195 4.356 -10.509 1.00 83.62 80 ILE A N 1
ATOM 635 C CA . ILE A 1 80 ? 16.632 4.560 -10.280 1.00 83.62 80 ILE A CA 1
ATOM 636 C C . ILE A 1 80 ? 17.460 3.745 -11.277 1.00 83.62 80 ILE A C 1
ATOM 638 O O . ILE A 1 80 ? 18.458 4.253 -11.787 1.00 83.62 80 ILE A O 1
ATOM 642 N N . ARG A 1 81 ? 17.074 2.499 -11.576 1.00 80.38 81 ARG A N 1
ATOM 643 C CA . ARG A 1 81 ? 17.761 1.667 -12.577 1.00 80.38 81 ARG A CA 1
ATOM 644 C C . ARG A 1 81 ? 17.620 2.234 -13.977 1.00 80.38 81 ARG A C 1
ATOM 646 O O . ARG A 1 81 ? 18.614 2.242 -14.695 1.00 80.38 81 ARG A O 1
ATOM 653 N N . ASP A 1 82 ? 16.455 2.743 -14.346 1.00 79.06 82 ASP A N 1
ATOM 654 C CA . ASP A 1 82 ? 16.240 3.387 -15.640 1.00 79.06 82 ASP A CA 1
ATOM 655 C C . ASP A 1 82 ? 17.092 4.649 -15.773 1.00 79.06 82 ASP A C 1
ATOM 657 O O . ASP A 1 82 ? 17.818 4.810 -16.754 1.00 79.06 82 ASP A O 1
ATOM 661 N N . LEU A 1 83 ? 17.100 5.506 -14.747 1.00 72.94 83 LEU A N 1
ATOM 662 C CA . LEU A 1 83 ? 17.962 6.689 -14.701 1.00 72.94 83 LEU A CA 1
ATOM 663 C C . LEU A 1 83 ? 19.447 6.318 -14.732 1.00 72.94 83 LEU A C 1
ATOM 665 O O . LEU A 1 83 ? 20.230 6.946 -15.445 1.00 72.94 83 LEU A O 1
ATOM 669 N N . SER A 1 84 ? 19.848 5.298 -13.974 1.00 60.47 84 SER A N 1
ATOM 670 C CA . SER A 1 84 ? 21.220 4.795 -13.955 1.00 60.47 84 SER A CA 1
ATOM 671 C C . SER A 1 84 ? 21.603 4.231 -15.317 1.00 60.47 84 SER A C 1
ATOM 673 O O . SER A 1 84 ? 22.639 4.600 -15.844 1.00 60.47 84 SER A O 1
ATOM 675 N N . THR A 1 85 ? 20.745 3.448 -15.967 1.00 57.94 85 THR A N 1
ATOM 676 C CA . THR A 1 85 ? 20.963 2.931 -17.326 1.00 57.94 85 THR A CA 1
ATOM 677 C C . THR A 1 85 ? 21.044 4.060 -18.347 1.00 57.94 85 THR A C 1
ATOM 679 O O . THR A 1 85 ? 21.912 4.032 -19.211 1.00 57.94 85 THR A O 1
ATOM 682 N N . GLN A 1 86 ? 20.225 5.107 -18.228 1.00 55.56 86 GLN A N 1
ATOM 683 C CA . GLN A 1 86 ? 20.291 6.283 -19.100 1.00 55.56 86 GLN A CA 1
ATOM 684 C C . GLN A 1 86 ? 21.548 7.133 -18.864 1.00 55.56 86 GLN A C 1
ATOM 686 O O . GLN A 1 86 ? 22.123 7.645 -19.823 1.00 55.56 86 GLN A O 1
ATOM 691 N N . ARG A 1 87 ? 22.030 7.270 -17.624 1.00 53.44 87 ARG A N 1
ATOM 692 C CA . ARG A 1 87 ? 23.247 8.045 -17.306 1.00 53.44 87 ARG A CA 1
ATOM 693 C C . ARG A 1 87 ? 24.534 7.242 -17.510 1.00 53.44 87 ARG A C 1
ATOM 695 O O . ARG A 1 87 ? 25.513 7.790 -18.006 1.00 53.44 87 ARG A O 1
ATOM 702 N N . LEU A 1 88 ? 24.521 5.940 -17.231 1.00 51.91 88 LEU A N 1
ATOM 703 C CA . LEU A 1 88 ? 25.556 4.965 -17.597 1.00 51.91 88 LEU A CA 1
ATOM 704 C C . LEU A 1 88 ? 25.521 4.636 -19.092 1.00 51.91 88 LEU A C 1
ATOM 706 O O . 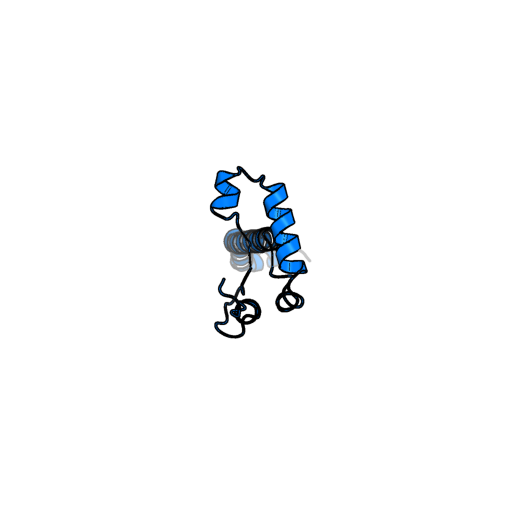LEU A 1 88 ? 26.534 4.188 -19.627 1.00 51.91 88 LEU A O 1
ATOM 710 N N . SER A 1 89 ? 24.437 4.966 -19.808 1.00 53.59 89 SER A N 1
ATOM 711 C CA . SER A 1 89 ? 24.485 5.106 -21.263 1.00 53.59 89 SER A CA 1
ATOM 712 C C . SER A 1 89 ? 25.470 6.196 -21.668 1.00 53.59 89 SER A C 1
ATOM 714 O O . SER A 1 89 ? 25.956 6.148 -22.777 1.00 53.59 89 SER A O 1
ATOM 716 N N . GLY A 1 90 ? 25.868 7.123 -20.790 1.00 54.62 90 GLY A N 1
ATOM 717 C CA . GLY A 1 90 ? 27.049 7.957 -21.010 1.00 54.62 90 GLY A CA 1
ATOM 718 C C . GLY A 1 90 ? 28.314 7.110 -21.178 1.00 54.62 90 GLY A C 1
ATOM 719 O O . GLY A 1 90 ? 29.038 7.297 -22.144 1.00 54.62 90 GLY A O 1
ATOM 720 N N . GLY A 1 91 ? 28.533 6.105 -20.323 1.00 58.47 91 GLY A N 1
ATOM 721 C CA . GLY A 1 91 ? 29.642 5.149 -20.439 1.00 58.47 91 GLY A CA 1
ATOM 722 C C . GLY A 1 91 ? 29.490 4.169 -21.609 1.00 58.47 91 GLY A C 1
ATOM 723 O O . GLY A 1 91 ? 30.458 3.916 -22.323 1.00 58.47 91 GLY A O 1
ATOM 724 N N . ALA A 1 92 ? 28.278 3.668 -21.873 1.00 57.81 92 ALA A N 1
ATOM 725 C CA . ALA A 1 92 ? 27.999 2.821 -23.037 1.00 57.81 92 ALA A CA 1
ATOM 726 C C . ALA A 1 92 ? 28.059 3.603 -24.363 1.00 57.81 92 ALA A C 1
ATOM 728 O O . ALA A 1 92 ? 28.508 3.053 -25.360 1.00 57.81 92 ALA A O 1
ATOM 729 N N . ARG A 1 93 ? 27.690 4.892 -24.378 1.00 61.16 93 ARG A N 1
ATOM 730 C CA . ARG A 1 93 ? 27.873 5.824 -25.503 1.00 61.16 93 ARG A CA 1
ATOM 731 C C . ARG A 1 93 ? 29.331 6.202 -25.657 1.00 61.16 93 ARG A C 1
ATOM 733 O O . ARG A 1 93 ? 29.782 6.233 -26.784 1.00 61.16 93 ARG A O 1
ATOM 740 N N . ILE A 1 94 ? 30.084 6.424 -24.580 1.00 65.69 94 ILE A N 1
ATOM 741 C CA . ILE A 1 94 ? 31.539 6.609 -24.664 1.00 65.69 94 ILE A CA 1
ATOM 742 C C . ILE A 1 94 ? 32.170 5.351 -25.252 1.00 65.69 94 ILE A C 1
ATOM 744 O O . ILE A 1 94 ? 32.960 5.465 -26.176 1.00 65.69 94 ILE A O 1
ATOM 748 N N . ARG A 1 95 ? 31.775 4.150 -24.814 1.00 62.44 95 ARG A N 1
ATOM 749 C CA . ARG A 1 95 ? 32.266 2.897 -25.400 1.00 62.44 95 ARG A CA 1
ATOM 750 C C . ARG A 1 95 ? 31.809 2.705 -26.845 1.00 62.44 95 ARG A C 1
ATOM 752 O O . ARG A 1 95 ? 32.613 2.267 -27.656 1.00 62.44 95 ARG A O 1
ATOM 759 N N . ALA A 1 96 ? 30.571 3.049 -27.191 1.00 62.81 96 ALA A N 1
ATOM 760 C CA . ALA A 1 96 ? 30.065 2.966 -28.559 1.00 62.81 96 ALA A CA 1
ATOM 761 C C . ALA A 1 96 ? 30.766 3.976 -29.475 1.00 62.81 96 ALA A C 1
ATOM 763 O O . ALA A 1 96 ? 31.228 3.593 -30.539 1.00 62.81 96 ALA A O 1
ATOM 764 N N . VAL A 1 97 ? 30.926 5.230 -29.050 1.00 68.00 97 VAL A N 1
ATOM 765 C CA . VAL A 1 97 ? 31.645 6.290 -29.775 1.00 68.00 97 VAL A CA 1
ATOM 766 C C . VAL A 1 97 ? 33.126 5.946 -29.893 1.00 68.00 97 VAL A C 1
ATOM 768 O O .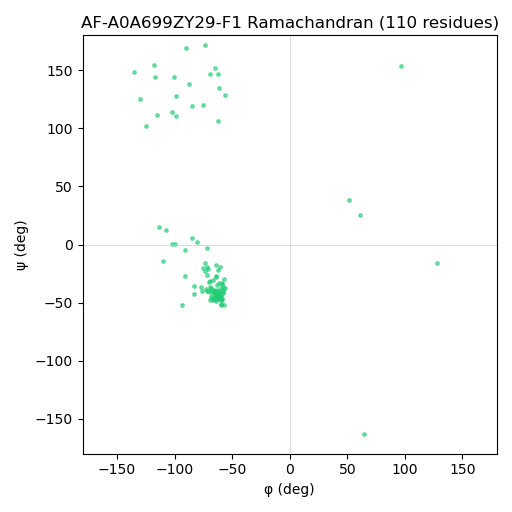 VAL A 1 97 ? 33.670 6.025 -30.987 1.00 68.00 97 VAL A O 1
ATOM 771 N N . PHE A 1 98 ? 33.766 5.490 -28.815 1.00 69.06 98 PHE A N 1
ATOM 772 C CA . PHE A 1 98 ? 35.158 5.041 -28.833 1.00 69.06 98 PHE A CA 1
ATOM 773 C C . PHE A 1 98 ? 35.343 3.849 -29.776 1.00 69.06 98 PHE A C 1
ATOM 775 O O . PHE A 1 98 ? 36.242 3.862 -30.604 1.00 69.06 98 PHE A O 1
ATOM 782 N N . ASN A 1 99 ? 34.468 2.843 -29.721 1.00 63.47 99 ASN A N 1
ATOM 783 C CA . ASN A 1 99 ? 34.549 1.680 -30.605 1.00 63.47 99 ASN A CA 1
ATOM 784 C C . ASN A 1 99 ? 34.158 2.011 -32.058 1.00 63.47 99 ASN A C 1
ATOM 786 O O . ASN A 1 99 ? 34.636 1.361 -32.979 1.00 63.47 99 ASN A O 1
ATOM 790 N N . THR A 1 100 ? 33.325 3.029 -32.283 1.00 72.81 100 THR A N 1
ATOM 791 C CA . THR A 1 100 ? 32.984 3.511 -33.633 1.00 72.81 100 THR A CA 1
ATOM 792 C C . THR A 1 100 ? 34.127 4.333 -34.232 1.00 72.81 100 THR A C 1
ATOM 794 O O . THR A 1 100 ? 34.429 4.168 -35.406 1.00 72.81 100 THR A O 1
ATOM 797 N N . MET A 1 101 ? 34.792 5.182 -33.438 1.00 70.12 101 MET A N 1
ATOM 798 C CA . MET A 1 101 ? 35.895 6.027 -33.915 1.00 70.12 101 MET A CA 1
ATOM 799 C C . MET A 1 101 ? 37.246 5.308 -33.960 1.00 70.12 101 MET A C 1
ATOM 801 O O . MET A 1 101 ? 37.978 5.463 -34.927 1.00 70.12 101 MET A O 1
ATOM 805 N N . PHE A 1 102 ? 37.584 4.523 -32.937 1.00 71.38 102 PHE A N 1
ATOM 806 C CA . PHE A 1 102 ? 38.902 3.893 -32.785 1.00 71.38 102 PHE A CA 1
ATOM 807 C C . PHE A 1 102 ? 38.871 2.372 -32.973 1.00 71.38 102 PHE A C 1
ATOM 809 O O . PHE A 1 102 ? 39.916 1.753 -33.140 1.00 71.38 102 PHE A O 1
ATOM 816 N N . GLY A 1 103 ? 37.695 1.740 -32.956 1.00 69.69 103 GLY A N 1
ATOM 817 C CA . GLY A 1 103 ? 37.572 0.285 -33.094 1.00 69.69 103 GLY A CA 1
ATOM 818 C C . GLY A 1 103 ? 37.980 -0.299 -34.456 1.00 69.69 103 GLY A C 1
ATOM 819 O O . GLY A 1 103 ? 38.444 -1.441 -34.454 1.00 69.69 103 GLY A O 1
ATOM 820 N N . PRO A 1 104 ? 37.844 0.406 -35.600 1.00 73.69 104 PRO A N 1
ATOM 821 C CA . PRO A 1 104 ? 38.431 -0.035 -36.870 1.00 73.69 104 PRO A CA 1
ATOM 822 C C . PRO A 1 104 ? 39.965 0.004 -36.821 1.00 73.69 104 PRO A C 1
ATOM 824 O O . PRO A 1 104 ? 40.617 -0.996 -37.092 1.00 73.69 104 PRO A O 1
ATOM 827 N N . THR A 1 105 ? 40.537 1.112 -36.341 1.00 68.56 105 THR A N 1
ATOM 828 C CA . THR A 1 105 ? 41.991 1.322 -36.250 1.00 68.56 105 THR A CA 1
ATOM 829 C C . THR A 1 105 ? 42.664 0.351 -35.278 1.00 68.56 105 THR A C 1
ATOM 831 O O . THR A 1 105 ? 43.734 -0.170 -35.562 1.00 68.56 105 THR A O 1
ATOM 834 N N . LEU A 1 106 ? 42.034 0.059 -34.136 1.00 65.31 106 LEU A N 1
ATOM 835 C CA . LEU A 1 106 ? 42.554 -0.909 -33.162 1.00 65.31 106 LEU A CA 1
ATOM 836 C C . LEU A 1 106 ? 42.462 -2.363 -33.651 1.00 65.31 106 LEU A C 1
ATOM 838 O O . LEU A 1 106 ? 43.190 -3.210 -33.142 1.00 65.31 106 LEU A O 1
ATOM 842 N N . ARG A 1 107 ? 41.587 -2.659 -34.623 1.00 66.00 107 ARG A N 1
ATOM 843 C CA . ARG A 1 107 ? 41.506 -3.980 -35.264 1.00 66.00 107 ARG A CA 1
ATOM 844 C C . ARG A 1 107 ? 42.622 -4.195 -36.280 1.00 66.00 107 ARG A C 1
ATOM 846 O O . ARG A 1 107 ? 43.167 -5.290 -36.318 1.00 66.00 107 ARG A O 1
ATOM 853 N N . ASP A 1 108 ? 43.003 -3.150 -37.008 1.00 66.56 108 ASP A N 1
ATOM 854 C CA . ASP A 1 108 ? 44.131 -3.187 -37.949 1.00 66.56 108 ASP A CA 1
ATOM 855 C C . ASP A 1 108 ? 45.501 -3.245 -37.241 1.00 66.56 108 ASP A C 1
ATOM 857 O O . ASP A 1 108 ? 46.497 -3.644 -37.838 1.00 66.56 108 ASP A O 1
ATOM 861 N N . LEU A 1 109 ? 45.558 -2.872 -35.956 1.00 60.62 109 LEU A N 1
ATOM 862 C CA . LEU A 1 109 ? 46.752 -2.960 -35.103 1.00 60.62 109 LEU A CA 1
ATOM 863 C C . LEU A 1 109 ? 46.877 -4.283 -34.323 1.00 60.62 109 LEU A C 1
ATOM 865 O O . LEU A 1 109 ? 47.883 -4.482 -33.640 1.00 60.62 109 LEU A O 1
ATOM 869 N N . ALA A 1 110 ? 45.886 -5.179 -34.389 1.00 54.28 110 ALA A N 1
ATOM 870 C CA . ALA A 1 110 ? 45.970 -6.487 -33.744 1.00 54.28 110 ALA A CA 1
ATOM 871 C C . ALA A 1 110 ? 46.707 -7.478 -34.671 1.00 54.28 110 ALA A C 1
ATOM 873 O O . ALA A 1 110 ? 46.232 -7.716 -35.782 1.00 54.28 110 ALA A O 1
ATOM 874 N N . PRO A 1 111 ? 47.855 -8.054 -34.263 1.00 61.03 111 PRO A N 1
ATOM 875 C CA . PRO A 1 111 ? 48.555 -9.036 -35.085 1.00 61.03 111 PRO A CA 1
ATOM 876 C C . PRO A 1 111 ? 47.751 -10.346 -35.162 1.00 61.03 111 PRO A C 1
ATOM 878 O O . PRO A 1 111 ? 47.055 -10.697 -34.207 1.00 61.03 111 PRO A O 1
ATOM 881 N N . HIS A 1 112 ? 47.842 -11.026 -36.312 1.00 57.12 112 HIS A N 1
ATOM 882 C CA . HIS A 1 112 ? 47.230 -12.335 -36.582 1.00 57.12 112 HIS A CA 1
ATOM 883 C C . HIS A 1 112 ? 47.690 -13.434 -35.619 1.00 57.12 112 HIS A C 1
ATOM 885 O O . HIS A 1 112 ? 48.893 -13.447 -35.271 1.00 57.12 112 HIS A O 1
#

pLDDT: mean 81.9, std 14.05, range [51.06, 96.19]

InterPro domains:
  IPR000375 Dynamin stalk domain [PF01031] (7-82)
  IPR022812 Dynamin [PTHR11566] (1-82)
  IPR027417 P-loop containing nucleoside triphosphate hydrolase [G3DSA:3.40.50.300] (1-89)
  IPR027417 P-loop containing nucleoside triphosphate hydrolase [SSF52540] (2-84)

Mean predicted aligned error: 11.72 Å

Organism: Haematococcus lacustris (NCBI:txid44745)

Nearest PDB structures (foldseek):
  2x2e-assembly1_D  TM=8.551E-01  e=3.161E-06  Homo sapiens
  6djq-assembly1_B  TM=7.404E-01  e=1.143E-06  Thermochaetoides thermophila DSM 1495
  2x2f-assembly1_D  TM=7.993E-01  e=6.781E-06  Homo sapiens
  7ax3-assembly1_D2  TM=7.596E-01  e=4.630E-06  Homo sapiens
  7ax3-assembly1_C2  TM=8.007E-01  e=7.701E-06  Homo sapiens

Radius of gyration: 25.46 Å; Cα contacts (8 Å, |Δi|>4): 63; chains: 1; bounding box: 72×23×60 Å

Sequence (112 aa):
MDRGTSAAHILRNTHIPLRLGYVAVVNRSQEDINQAKSIPDARRAEDRFFSSKPEYRDVLSHCGVTQLARRLNLLLVDHIRDLSTQRLSGGARIRAVFNTMFGPTLRDLAPH

Solvent-accessible surface area (backbone atoms only — not comparable to full-atom values): 6637 Å² total; per-residue (Å²): 129,64,96,87,69,72,65,48,57,54,57,68,34,72,78,68,74,48,98,84,54,52,69,48,70,63,76,79,50,75,64,41,56,77,69,64,60,49,70,72,57,45,52,53,50,33,55,48,54,50,70,71,35,75,77,36,62,92,47,48,85,37,38,38,66,70,39,47,53,52,50,52,50,50,53,51,52,50,52,51,48,52,51,45,52,60,57,48,37,51,56,53,45,48,49,50,51,45,46,66,72,44,40,63,61,56,55,76,68,54,81,132

Foldseek 3Di:
DPPPDDCLCQQVCNPPNDPLGAAAEDDQDPVCVVVVPDPVRRQVVQVCVQVVDPSCPVVVCRYYPVNVVVSVVVVVVVVVVVVCCVVCVVVVVVVVVCCVVCVVVVVVVDDD